Protein AF-A0A822BEA3-F1 (afdb_monomer)

pLDDT: mean 90.69, std 8.13, range [62.12, 98.12]

Foldseek 3Di:
DDWDAPDPPPHTDQKDADQVVLDIDGDLQQQQPCPVPDPVNPVVDPCDLVSQLSSVQLVLLVVVLRVLVNLVDAQDPPDQASSHDDRHPVRSSPGDSHGDPVSVVSSCVPVVDDLLVVLVVQLVVCVVSVVVVSNVVSVVVSCCVVPVPD

Solvent-accessible surface area (backbone atoms only — not comparable to full-atom values): 8755 Å² total; per-residue (Å²): 126,57,82,48,61,82,55,96,82,73,50,63,50,64,56,52,57,43,51,93,77,66,44,68,52,70,42,65,37,80,43,39,87,62,51,88,64,46,76,67,51,57,72,74,50,72,87,45,72,67,55,51,38,52,30,51,52,45,51,52,38,52,53,53,34,40,51,37,26,54,73,70,47,66,73,43,88,88,55,85,18,34,43,40,81,60,95,48,69,71,53,48,66,72,42,51,86,47,68,30,72,68,59,45,50,56,52,35,75,75,68,69,64,63,63,61,64,52,32,53,52,50,21,54,52,22,54,77,57,68,36,57,69,60,18,54,49,28,50,53,53,41,48,48,70,77,46,76,86,118

Nearest PDB structures (foldseek):
  3lmc-assembly1_A  TM=8.855E-01  e=1.860E-04  Methanocorpusculum labreanum Z
  3zvs-assembly3_C  TM=8.629E-01  e=1.045E-04  Archaeoglobus fulgidus
  2x7m-assembly1_A  TM=8.271E-01  e=2.088E-04  Methanopyrus kandleri AV19

Sequence (150 aa):
MADIYVDEVEDWVYGQARIIDGLSVYSFARLDPLYPASPQTLFLSPLTDEHRVIMIRRCVKILLHELGHLFGLKHCIYYICLMNGANNETEMDRQPLYLCPICLRKLYSTFHFNVCDVYEKFANICEKYRLEEEHKWYWKRLDCIQNPNK

Mean predicted aligned error: 4.99 Å

Secondary structure (DSSP, 8-state):
----BSSTT--B-SEEEEGGGTEEEE-SGGGSTTPSPPHHHHHHS---HHHHHHHHHHHHHHHHHHHHHHTTPPPP-SSS-TT---SSHHHHHHS-SS--HHHHHHHHHHH---HHHHHHHHHHHHHHTT-HHHHHHHHHHHHHHH-TT-

Structure (mmCIF, N/CA/C/O backbone):
data_AF-A0A822BEA3-F1
#
_entry.id   AF-A0A822BEA3-F1
#
loop_
_atom_site.group_PDB
_atom_site.id
_atom_site.type_symbol
_atom_site.label_atom_id
_atom_site.label_alt_id
_atom_site.label_comp_id
_atom_site.label_asym_id
_atom_site.label_entity_id
_atom_site.label_seq_id
_atom_site.pdbx_PDB_ins_code
_atom_site.Cartn_x
_atom_site.Cartn_y
_atom_site.Cartn_z
_atom_site.occupancy
_atom_site.B_iso_or_equiv
_atom_site.auth_seq_id
_atom_site.auth_comp_id
_atom_site.auth_asym_id
_atom_site.auth_atom_id
_atom_site.pdbx_PDB_model_num
ATOM 1 N N . MET A 1 1 ? 12.607 -9.505 -15.754 1.00 72.56 1 MET A N 1
ATOM 2 C CA . MET A 1 1 ? 11.224 -9.061 -15.465 1.00 72.56 1 MET A CA 1
ATOM 3 C C . MET A 1 1 ? 10.502 -8.960 -16.800 1.00 72.56 1 MET A C 1
ATOM 5 O O . MET A 1 1 ? 11.167 -8.604 -17.763 1.00 72.56 1 MET A O 1
ATOM 9 N N . ALA A 1 2 ? 9.224 -9.335 -16.882 1.00 83.75 2 ALA A N 1
ATOM 10 C CA . ALA A 1 2 ? 8.454 -9.347 -18.131 1.00 83.75 2 ALA A CA 1
ATOM 11 C C . ALA A 1 2 ? 7.220 -8.453 -17.990 1.00 83.75 2 ALA A C 1
ATOM 13 O O . ALA A 1 2 ? 6.602 -8.453 -16.929 1.00 83.75 2 ALA A O 1
ATOM 14 N N . ASP A 1 3 ? 6.898 -7.685 -19.024 1.00 88.44 3 ASP A N 1
ATOM 15 C CA . ASP A 1 3 ? 5.674 -6.884 -19.073 1.00 88.44 3 ASP A CA 1
ATOM 16 C C . ASP A 1 3 ? 4.446 -7.777 -19.307 1.00 88.44 3 ASP A C 1
ATOM 18 O O . ASP A 1 3 ? 4.593 -8.889 -19.824 1.00 88.44 3 ASP A O 1
ATOM 22 N N . ILE A 1 4 ? 3.259 -7.327 -18.894 1.00 90.81 4 ILE A N 1
ATOM 23 C CA . ILE A 1 4 ? 2.018 -8.104 -19.028 1.00 90.81 4 ILE A CA 1
ATOM 24 C C . ILE A 1 4 ? 0.916 -7.286 -19.703 1.00 90.81 4 ILE A C 1
ATOM 26 O O . ILE A 1 4 ? 0.751 -6.096 -19.444 1.00 90.81 4 ILE A O 1
ATOM 30 N N . TYR A 1 5 ? 0.153 -7.970 -20.552 1.00 89.50 5 TYR A N 1
ATOM 31 C CA . TYR A 1 5 ? -0.898 -7.409 -21.395 1.00 89.50 5 TYR A CA 1
ATOM 32 C C . TYR A 1 5 ? -2.189 -8.202 -21.200 1.00 89.50 5 TYR A C 1
ATOM 34 O O . TYR A 1 5 ? -2.139 -9.408 -20.934 1.00 89.50 5 TYR A O 1
ATOM 42 N N . VAL A 1 6 ? -3.332 -7.524 -21.288 1.00 82.88 6 VAL A N 1
ATOM 43 C CA . VAL A 1 6 ? -4.655 -8.136 -21.064 1.00 82.88 6 VAL A CA 1
ATOM 44 C C . VAL A 1 6 ? -5.271 -8.639 -22.369 1.00 82.88 6 VAL A C 1
ATOM 46 O O . VAL A 1 6 ? -6.039 -9.602 -22.345 1.00 82.88 6 VAL A O 1
ATOM 49 N N . ASP A 1 7 ? -4.898 -8.046 -23.502 1.00 78.44 7 ASP A N 1
ATOM 50 C CA . ASP A 1 7 ? -5.337 -8.453 -24.832 1.00 78.44 7 ASP A CA 1
ATOM 51 C C . ASP A 1 7 ? -4.253 -8.241 -25.908 1.00 78.44 7 ASP A C 1
ATOM 53 O O . ASP A 1 7 ? -3.126 -7.826 -25.631 1.00 78.44 7 ASP A O 1
ATOM 57 N N . GLU A 1 8 ? -4.592 -8.588 -27.152 1.00 71.00 8 GLU A N 1
ATOM 58 C CA . GLU A 1 8 ? -3.724 -8.440 -28.327 1.00 71.00 8 GLU A CA 1
ATOM 59 C C . GLU A 1 8 ? -3.612 -6.982 -28.823 1.00 71.00 8 GLU A C 1
ATOM 61 O O . GLU A 1 8 ? -2.922 -6.727 -29.809 1.00 71.00 8 GLU A O 1
ATOM 66 N N . VAL A 1 9 ? -4.277 -6.021 -28.166 1.00 66.31 9 VAL A N 1
ATOM 67 C CA . VAL A 1 9 ? -4.406 -4.616 -28.601 1.00 66.31 9 VAL A CA 1
ATOM 68 C C . VAL A 1 9 ? -3.437 -3.682 -27.850 1.00 66.31 9 VAL A C 1
ATOM 70 O O . VAL A 1 9 ? -3.594 -2.467 -27.854 1.00 66.31 9 VAL A O 1
ATOM 73 N N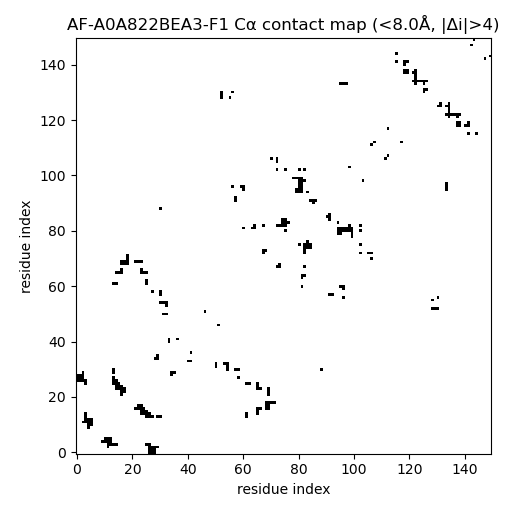 . GLU A 1 10 ? -2.382 -4.247 -27.259 1.00 62.12 10 GLU A N 1
ATOM 74 C CA . GLU A 1 10 ? -1.340 -3.552 -26.481 1.00 62.12 10 GLU A CA 1
ATOM 75 C C . GLU A 1 10 ? -1.814 -2.843 -25.196 1.00 62.12 10 GLU A C 1
ATOM 77 O O . GLU A 1 10 ? -1.073 -2.033 -24.627 1.00 62.12 10 GLU A O 1
ATOM 82 N N . ASP A 1 11 ? -2.981 -3.205 -24.656 1.00 79.31 11 ASP A N 1
ATOM 83 C CA . ASP A 1 11 ? -3.399 -2.748 -23.329 1.00 79.31 11 ASP A CA 1
ATOM 84 C C . ASP A 1 11 ? -2.610 -3.502 -22.241 1.00 79.31 11 ASP A C 1
ATOM 86 O O . ASP A 1 11 ? -2.880 -4.657 -21.882 1.00 79.31 11 ASP A O 1
ATOM 90 N N . TRP A 1 12 ? -1.565 -2.842 -21.738 1.00 87.69 12 TRP A N 1
ATOM 91 C CA . TRP A 1 12 ? -0.713 -3.329 -20.654 1.00 87.69 12 TRP A CA 1
ATOM 92 C C . TRP A 1 12 ? -1.324 -3.038 -19.281 1.00 87.69 12 TRP A C 1
ATOM 94 O O . TRP A 1 12 ? -2.079 -2.082 -19.101 1.00 87.69 12 TRP A O 1
ATOM 104 N N . VAL A 1 13 ? -0.952 -3.836 -18.277 1.00 88.12 13 VAL A N 1
ATOM 105 C CA . VAL A 1 13 ? -1.387 -3.633 -16.885 1.00 88.12 13 VAL A CA 1
ATOM 106 C C . VAL A 1 13 ? -0.254 -3.832 -15.885 1.00 88.12 13 VAL A C 1
ATOM 108 O O . VAL A 1 13 ? 0.678 -4.601 -16.108 1.00 88.12 13 VAL A O 1
ATOM 111 N N . TYR A 1 14 ? -0.344 -3.167 -14.731 1.00 89.31 14 TYR A N 1
ATOM 112 C CA . TYR A 1 14 ? 0.559 -3.441 -13.605 1.00 89.31 14 TYR A CA 1
ATOM 113 C C . TYR A 1 14 ? 0.276 -4.802 -12.964 1.00 89.31 14 TYR A C 1
ATOM 115 O O . TYR A 1 14 ? 1.193 -5.490 -12.514 1.00 89.31 14 TYR A O 1
ATOM 123 N N . GLY A 1 15 ? -0.997 -5.184 -12.929 1.00 90.38 15 GLY A N 1
ATOM 124 C CA . GLY A 1 15 ? -1.497 -6.424 -12.371 1.00 90.38 15 GLY A CA 1
ATOM 125 C C . GLY A 1 15 ? -2.924 -6.682 -12.823 1.00 90.38 15 GLY A C 1
ATOM 126 O O . GLY A 1 15 ? -3.576 -5.814 -13.399 1.00 90.38 15 GLY A O 1
ATOM 127 N N . GLN A 1 16 ? -3.366 -7.915 -12.618 1.00 89.50 16 GLN A N 1
ATOM 128 C CA . GLN A 1 16 ? -4.717 -8.350 -12.917 1.00 89.50 16 GLN A CA 1
ATOM 129 C C . GLN A 1 16 ? -5.146 -9.390 -11.887 1.00 89.50 16 GLN A C 1
ATOM 131 O O . GLN A 1 16 ? -4.415 -10.345 -11.600 1.00 89.50 16 GLN A O 1
ATOM 136 N N . ALA A 1 17 ? -6.378 -9.264 -11.404 1.00 88.88 17 ALA A N 1
ATOM 137 C CA . ALA A 1 17 ? -7.009 -10.243 -10.536 1.00 88.88 17 ALA A CA 1
ATOM 138 C C . ALA A 1 17 ? -8.299 -10.789 -11.152 1.00 88.88 17 ALA A C 1
ATOM 140 O O . ALA A 1 17 ? -9.140 -10.057 -11.679 1.00 88.88 17 ALA A O 1
ATOM 141 N N . ARG A 1 18 ? -8.490 -12.103 -11.024 1.00 88.19 18 ARG A N 1
ATOM 142 C CA . ARG A 1 18 ? -9.759 -12.785 -11.281 1.00 88.19 18 ARG A CA 1
ATOM 143 C C . ARG A 1 18 ? -10.323 -13.276 -9.958 1.00 88.19 18 ARG A C 1
ATOM 145 O O . ARG A 1 18 ? -9.935 -14.320 -9.443 1.00 88.19 18 ARG A O 1
ATOM 152 N N . ILE A 1 19 ? -11.275 -12.509 -9.429 1.00 84.69 19 ILE A N 1
ATOM 153 C CA . ILE A 1 19 ? -11.876 -12.735 -8.105 1.00 84.69 19 ILE A CA 1
ATOM 154 C C . ILE A 1 19 ? -12.530 -14.121 -8.012 1.00 84.69 19 ILE A C 1
ATOM 156 O O . ILE A 1 19 ? -12.368 -14.802 -7.007 1.00 84.69 19 ILE A O 1
ATOM 160 N N . ILE A 1 20 ? -13.233 -14.551 -9.068 1.00 84.56 20 ILE A N 1
ATOM 161 C CA . ILE A 1 20 ? -13.957 -15.836 -9.104 1.00 84.56 20 ILE A CA 1
ATOM 162 C C . ILE A 1 20 ? -13.000 -17.024 -8.938 1.00 84.56 20 ILE A C 1
ATOM 164 O O . ILE A 1 20 ? -13.356 -18.009 -8.300 1.00 84.56 20 ILE A O 1
ATOM 168 N N . ASP A 1 21 ? -11.783 -16.906 -9.468 1.00 86.50 21 ASP A N 1
ATOM 169 C CA . ASP A 1 21 ? -10.780 -17.973 -9.439 1.00 86.50 21 ASP A CA 1
ATOM 170 C C . ASP A 1 21 ? -9.793 -17.823 -8.271 1.00 86.50 21 ASP A C 1
ATOM 172 O O . ASP A 1 21 ? -8.926 -18.673 -8.085 1.00 86.50 21 ASP A O 1
ATOM 176 N N . GLY A 1 22 ? -9.890 -16.737 -7.492 1.00 87.00 22 GLY A N 1
ATOM 177 C CA . GLY A 1 22 ? -8.961 -16.445 -6.399 1.00 87.00 22 GLY A CA 1
ATOM 178 C C . GLY A 1 22 ? -7.512 -16.236 -6.858 1.00 87.00 22 GLY A C 1
ATOM 179 O O . GLY A 1 22 ? -6.591 -16.447 -6.072 1.00 87.00 22 GLY A O 1
ATOM 180 N N . LEU A 1 23 ? -7.302 -15.837 -8.118 1.00 92.88 23 LEU A N 1
ATOM 181 C CA . LEU A 1 23 ? -5.980 -15.711 -8.732 1.00 92.88 23 LEU A CA 1
ATOM 182 C C . LEU A 1 23 ? -5.659 -14.256 -9.067 1.00 92.88 23 LEU A C 1
ATOM 184 O O . LEU A 1 23 ? -6.495 -13.529 -9.605 1.00 92.88 23 LEU A O 1
ATOM 188 N N . SER A 1 24 ? -4.417 -13.858 -8.804 1.00 91.88 24 SER A N 1
ATOM 189 C CA . SER A 1 24 ? -3.861 -12.595 -9.271 1.00 91.88 24 SER A CA 1
ATOM 190 C C . SER A 1 24 ? -2.428 -12.772 -9.767 1.00 91.88 24 SER A C 1
ATOM 192 O O . SER A 1 24 ? -1.684 -13.620 -9.269 1.00 91.88 24 SER A O 1
ATOM 194 N N . VAL A 1 25 ? -2.058 -11.953 -10.748 1.00 91.75 25 VAL A N 1
ATOM 195 C CA . VAL A 1 25 ? -0.692 -11.760 -11.229 1.00 91.75 25 VAL A CA 1
ATOM 196 C C . VAL A 1 25 ? -0.377 -10.267 -11.245 1.00 91.75 25 VAL A C 1
ATOM 198 O O . VAL A 1 25 ? -1.243 -9.452 -11.546 1.00 91.75 25 VAL A O 1
ATOM 201 N N . TYR A 1 26 ? 0.868 -9.901 -10.958 1.00 92.00 26 TYR A N 1
ATOM 202 C CA . TYR A 1 26 ? 1.365 -8.547 -11.180 1.00 92.00 26 TYR A CA 1
ATOM 203 C C . TYR A 1 26 ? 2.806 -8.580 -11.681 1.00 92.00 26 TYR A C 1
ATOM 205 O O . TYR A 1 26 ? 3.536 -9.54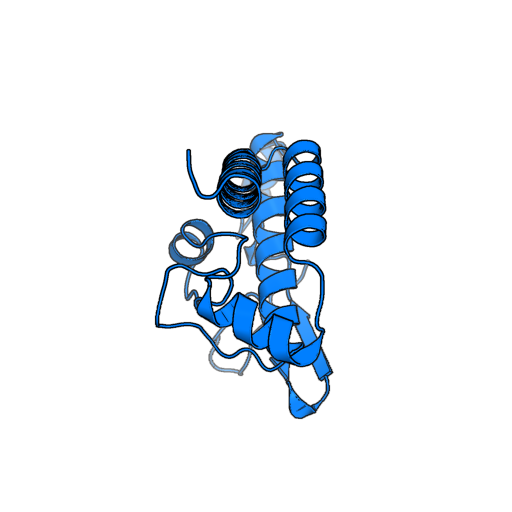8 -11.447 1.00 92.00 26 TYR A O 1
ATOM 213 N N . SER A 1 27 ? 3.206 -7.533 -12.398 1.00 91.19 27 SER A N 1
ATOM 214 C CA . SER A 1 27 ? 4.537 -7.409 -12.977 1.00 91.19 27 SER A CA 1
ATOM 215 C C . SER A 1 27 ? 5.351 -6.319 -12.294 1.00 91.19 27 SER A C 1
ATOM 217 O O . SER A 1 27 ? 4.864 -5.237 -11.984 1.00 91.19 27 SER A O 1
ATOM 219 N N . PHE A 1 28 ? 6.642 -6.594 -12.125 1.00 89.38 28 PHE A N 1
ATOM 220 C CA . PHE A 1 28 ? 7.627 -5.615 -11.678 1.00 89.38 28 PHE A CA 1
ATOM 221 C C . PHE A 1 28 ? 8.143 -4.707 -12.802 1.00 89.38 28 PHE A C 1
ATOM 223 O O . PHE A 1 28 ? 8.777 -3.700 -12.503 1.00 89.38 28 PHE A O 1
ATOM 230 N N . ALA A 1 29 ? 7.914 -5.055 -14.076 1.00 88.50 29 ALA A N 1
ATOM 231 C CA . ALA A 1 29 ? 8.587 -4.427 -15.215 1.00 88.50 29 ALA A CA 1
ATOM 232 C C . ALA A 1 29 ? 8.395 -2.904 -15.244 1.00 88.50 29 ALA A C 1
ATOM 234 O O . ALA A 1 29 ? 9.377 -2.170 -15.211 1.00 88.50 29 ALA A O 1
ATOM 235 N N . ARG A 1 30 ? 7.140 -2.442 -15.211 1.00 88.94 30 ARG A N 1
ATOM 236 C CA . ARG A 1 30 ? 6.775 -1.013 -15.240 1.00 88.94 30 ARG A CA 1
ATOM 237 C C . ARG A 1 30 ? 6.838 -0.324 -13.875 1.00 88.94 30 ARG A C 1
ATOM 239 O O . ARG A 1 30 ? 6.592 0.872 -13.768 1.00 88.94 30 ARG A O 1
ATOM 246 N N . LEU A 1 31 ? 7.149 -1.068 -12.811 1.00 89.69 31 LEU A N 1
ATOM 247 C CA . LEU A 1 31 ? 7.294 -0.498 -11.469 1.00 89.69 31 LEU A CA 1
ATOM 248 C C . LEU A 1 31 ? 8.683 0.106 -11.261 1.00 89.69 31 LEU A C 1
ATOM 250 O O . LEU A 1 31 ? 8.835 0.994 -10.420 1.00 89.69 31 LEU A O 1
ATOM 254 N N . ASP A 1 32 ? 9.671 -0.348 -12.035 1.00 87.94 32 ASP A N 1
ATOM 255 C CA . ASP A 1 32 ? 11.009 0.228 -12.065 1.00 87.94 32 ASP A CA 1
ATOM 256 C C . ASP A 1 32 ? 10.943 1.688 -12.562 1.00 87.94 32 ASP A C 1
ATOM 258 O O . ASP A 1 32 ? 10.461 1.933 -13.669 1.00 87.94 32 ASP A O 1
ATOM 262 N N . PRO A 1 33 ? 11.411 2.677 -11.775 1.00 84.94 33 PRO A N 1
ATOM 263 C CA . PRO A 1 33 ? 11.471 4.077 -12.203 1.00 84.94 33 PRO A CA 1
ATOM 264 C C . PRO A 1 33 ? 12.274 4.313 -13.487 1.00 84.94 33 PRO A C 1
ATOM 266 O O . PRO A 1 33 ? 12.092 5.344 -14.129 1.00 84.94 33 PRO A O 1
ATOM 269 N N . LEU A 1 34 ? 13.160 3.384 -13.852 1.00 84.94 34 LEU A N 1
ATOM 270 C CA . LEU A 1 34 ? 13.968 3.461 -15.063 1.00 84.94 34 LEU A CA 1
ATOM 271 C C . LEU A 1 34 ? 13.289 2.820 -16.282 1.00 84.94 34 LEU A C 1
ATOM 273 O O . LEU A 1 34 ? 13.880 2.835 -17.359 1.00 84.94 34 LEU A O 1
ATOM 277 N N . TYR A 1 35 ? 12.087 2.248 -16.146 1.00 84.00 35 TYR A N 1
ATOM 278 C CA . TYR A 1 35 ? 11.369 1.629 -17.260 1.00 84.00 35 TYR A CA 1
ATOM 279 C C . TYR A 1 35 ? 10.837 2.672 -18.273 1.00 84.00 35 TYR A C 1
ATOM 281 O O . TYR A 1 35 ? 10.255 3.673 -17.855 1.00 84.00 35 TYR A O 1
ATOM 289 N N . PRO A 1 36 ? 10.941 2.426 -19.598 1.00 82.19 36 PRO A N 1
ATOM 290 C CA . PRO A 1 36 ? 11.678 1.335 -20.235 1.00 82.19 36 PRO A CA 1
ATOM 291 C 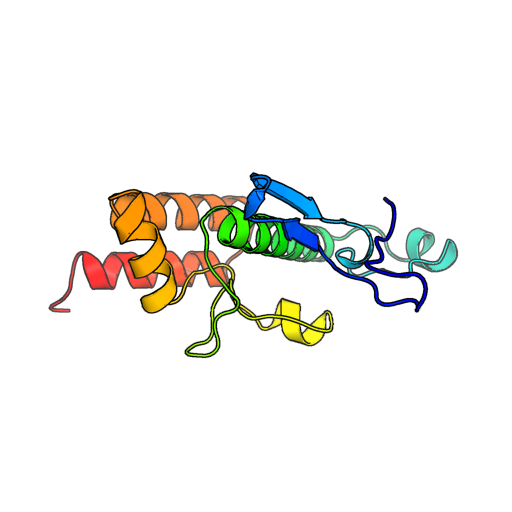C . PRO A 1 36 ? 13.186 1.604 -20.177 1.00 82.19 36 PRO A C 1
ATOM 293 O O . PRO A 1 36 ? 13.694 2.575 -20.740 1.00 82.19 36 PRO A O 1
ATOM 296 N N . ALA A 1 37 ? 13.918 0.720 -19.502 1.00 75.12 37 ALA A N 1
ATOM 297 C CA . ALA A 1 37 ? 15.339 0.926 -19.291 1.00 75.12 37 ALA A CA 1
ATOM 298 C C . ALA A 1 37 ? 16.111 0.512 -20.547 1.00 75.12 37 ALA A C 1
ATOM 300 O O . ALA A 1 37 ? 16.025 -0.635 -20.989 1.00 75.12 37 ALA A O 1
ATOM 301 N N . SER A 1 38 ? 16.893 1.430 -21.117 1.00 75.31 38 SER A N 1
ATOM 302 C CA . SER A 1 38 ? 17.873 1.072 -22.146 1.00 75.31 38 SER A CA 1
ATOM 303 C C . SER A 1 38 ? 19.153 0.529 -21.492 1.00 75.31 38 SER A C 1
ATOM 305 O O . SER A 1 38 ? 19.454 0.891 -20.347 1.00 75.31 38 SER A O 1
ATOM 307 N N . PRO A 1 39 ? 19.961 -0.288 -22.196 1.00 73.25 39 PRO A N 1
ATOM 308 C CA . PRO A 1 39 ? 21.280 -0.695 -21.707 1.00 73.25 39 PRO A CA 1
ATOM 309 C C . PRO A 1 39 ? 22.152 0.498 -21.281 1.00 73.25 39 PRO A C 1
ATOM 311 O O . PRO A 1 39 ? 22.883 0.415 -20.297 1.00 73.25 39 PRO A O 1
ATOM 314 N N . GLN A 1 40 ? 22.032 1.631 -21.979 1.00 72.81 40 GLN A N 1
ATOM 315 C CA . GLN A 1 40 ? 22.719 2.877 -21.649 1.00 72.81 40 GLN A CA 1
ATOM 316 C C . GLN A 1 40 ? 22.187 3.495 -20.346 1.00 72.81 40 GLN A C 1
ATOM 318 O O . GLN A 1 40 ? 22.978 3.934 -19.515 1.00 72.81 40 GLN A O 1
ATOM 323 N N . THR A 1 41 ? 20.868 3.484 -20.129 1.00 72.69 41 THR A N 1
ATOM 324 C CA . THR A 1 41 ? 20.235 4.002 -18.903 1.00 72.69 41 THR A CA 1
ATOM 325 C C . THR A 1 41 ? 20.687 3.214 -17.672 1.00 72.69 41 THR A C 1
ATOM 327 O O . THR A 1 41 ? 21.073 3.810 -16.670 1.00 72.69 41 THR A O 1
ATOM 330 N N . LEU A 1 42 ? 20.709 1.880 -17.767 1.00 71.44 42 LEU A N 1
ATOM 331 C CA . LEU A 1 42 ? 21.134 0.997 -16.673 1.00 71.44 42 LEU A CA 1
ATOM 332 C C . LEU A 1 42 ? 22.623 1.142 -16.337 1.00 71.44 42 LEU A C 1
ATOM 334 O O . LEU A 1 42 ? 23.003 1.030 -15.175 1.00 71.44 42 LEU A O 1
ATOM 338 N N . PHE A 1 43 ? 23.467 1.398 -17.341 1.00 69.44 43 PHE A N 1
ATOM 339 C CA . PHE A 1 43 ? 24.899 1.619 -17.135 1.00 69.44 43 PHE A CA 1
ATOM 340 C C . PHE A 1 43 ? 25.195 2.970 -16.464 1.00 69.44 43 PHE A C 1
ATOM 342 O O . PHE A 1 43 ? 26.100 3.068 -15.640 1.00 69.44 43 PHE A O 1
ATOM 349 N N . LEU A 1 44 ? 24.432 4.012 -16.810 1.00 68.56 44 LEU A N 1
ATOM 350 C CA . LEU A 1 44 ? 24.665 5.382 -16.341 1.00 68.56 44 LEU A CA 1
ATOM 351 C C . LEU A 1 44 ? 23.983 5.708 -15.005 1.00 68.56 44 LEU A C 1
ATOM 353 O O . LEU A 1 44 ? 24.366 6.676 -14.354 1.00 68.56 44 LEU A O 1
ATOM 357 N N . SER A 1 45 ? 22.973 4.936 -14.600 1.00 69.31 45 SER A N 1
ATOM 358 C CA . SER A 1 45 ? 22.178 5.188 -13.391 1.00 69.31 45 SER A CA 1
ATOM 359 C C . SER A 1 45 ? 22.259 4.002 -12.426 1.00 69.31 45 SER A C 1
ATOM 361 O O . SER A 1 45 ? 21.393 3.125 -12.465 1.00 69.31 45 SER A O 1
ATOM 363 N N . PRO A 1 46 ? 23.281 3.939 -11.546 1.00 70.19 46 PRO A N 1
ATOM 364 C CA . PRO A 1 46 ? 23.313 2.928 -10.496 1.00 70.19 46 PRO A CA 1
ATOM 365 C C . PRO A 1 46 ? 22.064 3.044 -9.613 1.00 70.19 46 PRO A C 1
ATOM 367 O O . PRO A 1 46 ? 21.549 4.137 -9.369 1.00 70.19 46 PRO A O 1
ATOM 370 N N . LEU A 1 47 ? 21.562 1.905 -9.133 1.00 75.88 47 LEU A N 1
ATOM 371 C CA . LEU A 1 47 ? 20.344 1.856 -8.328 1.00 75.88 47 LEU A CA 1
ATOM 372 C C . LEU A 1 47 ? 20.572 2.570 -6.982 1.00 75.88 47 LEU A C 1
ATOM 374 O O . LEU A 1 47 ? 21.212 2.010 -6.087 1.00 75.88 47 LEU A O 1
ATOM 378 N N . THR A 1 48 ? 20.064 3.797 -6.853 1.00 88.44 48 THR A N 1
ATOM 379 C CA . THR A 1 48 ? 20.151 4.585 -5.619 1.00 88.44 48 THR A CA 1
ATOM 380 C C . THR A 1 48 ? 19.209 4.036 -4.547 1.00 88.44 48 THR A C 1
ATOM 382 O O . THR A 1 48 ? 18.301 3.245 -4.832 1.00 88.44 48 THR A O 1
ATOM 385 N N . ASP A 1 49 ? 19.411 4.455 -3.300 1.00 89.38 49 ASP A N 1
ATOM 386 C CA . ASP A 1 49 ? 18.510 4.103 -2.202 1.00 89.38 49 ASP A CA 1
ATOM 387 C C . ASP A 1 49 ? 17.090 4.635 -2.456 1.00 89.38 49 ASP A C 1
ATOM 389 O O . ASP A 1 49 ? 16.114 3.929 -2.203 1.00 89.38 49 ASP A O 1
ATOM 393 N N . GLU A 1 50 ? 16.953 5.827 -3.037 1.00 89.69 50 GLU A N 1
ATOM 394 C CA . GLU A 1 50 ? 15.663 6.419 -3.405 1.00 89.69 50 GLU A CA 1
ATOM 395 C C . GLU A 1 50 ? 14.948 5.579 -4.469 1.00 89.69 50 GLU A C 1
ATOM 397 O O . GLU A 1 50 ? 13.758 5.290 -4.327 1.00 89.69 50 GLU A O 1
ATOM 402 N N . HIS A 1 51 ? 15.671 5.110 -5.495 1.00 89.56 51 HIS A N 1
ATOM 403 C CA . HIS A 1 51 ? 15.109 4.199 -6.497 1.00 89.56 51 HIS A CA 1
ATOM 404 C C . HIS A 1 51 ? 14.597 2.904 -5.859 1.00 89.56 51 HIS A C 1
ATOM 406 O O . HIS A 1 51 ? 13.503 2.445 -6.196 1.00 89.56 51 HIS A O 1
ATOM 412 N N . ARG A 1 52 ? 15.336 2.336 -4.893 1.00 89.69 52 ARG A N 1
ATOM 413 C CA . ARG A 1 52 ? 14.892 1.143 -4.152 1.00 89.69 52 ARG A CA 1
ATOM 414 C C . ARG A 1 52 ? 13.613 1.409 -3.367 1.00 89.69 52 ARG A C 1
ATOM 416 O O . ARG A 1 52 ? 12.708 0.580 -3.406 1.00 89.69 52 ARG A O 1
ATOM 423 N N . VAL A 1 53 ? 13.520 2.547 -2.679 1.00 93.56 53 VAL A N 1
ATOM 424 C CA . VAL A 1 53 ? 12.332 2.911 -1.890 1.00 93.56 53 VAL A CA 1
ATOM 425 C C . VAL A 1 53 ? 11.109 3.094 -2.792 1.00 93.56 53 VAL A C 1
ATOM 427 O O . VAL A 1 53 ? 10.055 2.527 -2.499 1.00 93.56 53 VAL A O 1
ATOM 430 N N . ILE A 1 54 ? 11.241 3.801 -3.921 1.00 92.62 54 ILE A N 1
ATOM 431 C CA . ILE A 1 54 ? 10.146 3.971 -4.894 1.00 92.62 54 ILE A CA 1
ATOM 432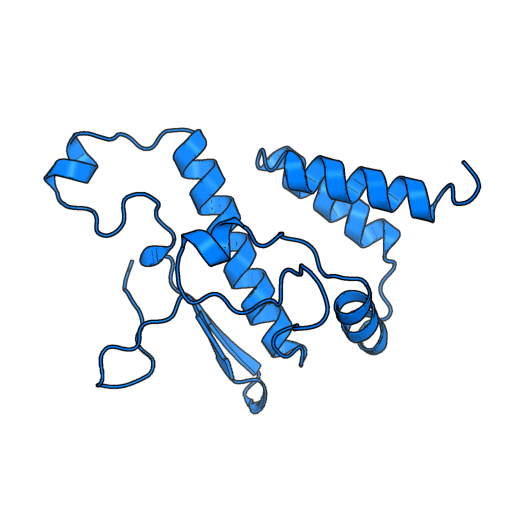 C C . ILE A 1 54 ? 9.703 2.614 -5.444 1.00 92.62 54 ILE A C 1
ATOM 434 O O . ILE A 1 54 ? 8.506 2.318 -5.468 1.00 92.62 54 ILE A O 1
ATOM 438 N N . MET A 1 55 ? 10.658 1.768 -5.839 1.00 92.00 55 MET A N 1
ATOM 439 C CA . MET A 1 55 ? 10.362 0.439 -6.364 1.00 92.00 55 MET A CA 1
ATOM 440 C C . MET A 1 55 ? 9.618 -0.404 -5.323 1.00 92.00 55 MET A C 1
ATOM 442 O O . MET A 1 55 ? 8.550 -0.929 -5.629 1.00 92.00 55 MET A O 1
ATOM 446 N N . ILE A 1 56 ? 10.106 -0.475 -4.078 1.00 93.50 56 ILE A N 1
ATOM 447 C CA . ILE A 1 56 ? 9.433 -1.195 -2.984 1.00 93.50 56 ILE A CA 1
ATOM 448 C C . ILE A 1 56 ? 8.013 -0.663 -2.783 1.00 93.50 56 ILE A C 1
ATOM 450 O O . ILE A 1 56 ? 7.068 -1.451 -2.717 1.00 93.50 56 ILE A O 1
ATOM 454 N N . ARG A 1 57 ? 7.843 0.662 -2.738 1.00 95.44 57 ARG A N 1
ATOM 455 C CA . ARG A 1 57 ? 6.535 1.297 -2.560 1.00 95.44 57 ARG A CA 1
ATOM 456 C C . ARG A 1 57 ? 5.551 0.885 -3.654 1.00 95.44 57 ARG A C 1
ATOM 458 O O . ARG A 1 57 ? 4.427 0.499 -3.341 1.00 95.44 57 ARG A O 1
ATOM 465 N N . ARG A 1 58 ? 5.966 0.938 -4.922 1.00 94.88 58 ARG A N 1
ATOM 466 C CA . ARG A 1 58 ? 5.142 0.539 -6.075 1.00 94.88 58 ARG A CA 1
ATOM 467 C C . ARG A 1 58 ? 4.812 -0.954 -6.053 1.00 94.88 58 ARG A C 1
ATOM 469 O O . ARG A 1 58 ? 3.657 -1.323 -6.236 1.00 94.88 58 ARG A O 1
ATOM 476 N N . CYS A 1 59 ? 5.790 -1.804 -5.740 1.00 93.62 59 CYS A N 1
ATOM 477 C CA . CYS A 1 59 ? 5.598 -3.253 -5.632 1.00 93.62 59 CYS A CA 1
ATOM 478 C C . CYS A 1 59 ? 4.562 -3.614 -4.570 1.00 93.62 59 CYS A C 1
ATOM 480 O O . CYS A 1 59 ? 3.627 -4.362 -4.838 1.00 93.62 59 CYS A O 1
ATOM 482 N N . VAL A 1 60 ? 4.720 -3.059 -3.366 1.00 94.69 60 VAL A N 1
ATOM 483 C CA . VAL A 1 60 ? 3.791 -3.291 -2.258 1.00 94.69 60 VAL A CA 1
ATOM 484 C C . VAL A 1 60 ? 2.408 -2.744 -2.600 1.00 94.69 60 VAL A C 1
ATOM 486 O O . VAL A 1 60 ? 1.416 -3.407 -2.317 1.00 94.69 60 VAL A O 1
ATOM 489 N N . LYS A 1 61 ? 2.325 -1.577 -3.250 1.00 95.81 61 LYS A N 1
ATOM 490 C CA . LYS A 1 61 ? 1.048 -0.989 -3.671 1.00 95.81 61 LYS A CA 1
ATOM 491 C C . LYS A 1 61 ? 0.253 -1.931 -4.558 1.00 95.81 61 LYS A C 1
ATOM 493 O O . LYS A 1 61 ? -0.881 -2.249 -4.223 1.00 95.81 61 LYS A O 1
ATOM 498 N N . ILE A 1 62 ? 0.851 -2.372 -5.661 1.00 95.19 62 ILE A N 1
ATOM 499 C CA . ILE A 1 62 ? 0.152 -3.199 -6.643 1.00 95.19 62 ILE A CA 1
ATOM 500 C C . ILE A 1 62 ? -0.167 -4.565 -6.042 1.00 95.19 62 ILE A C 1
ATOM 502 O O . ILE A 1 62 ? -1.306 -5.006 -6.130 1.00 95.19 62 ILE A O 1
ATOM 506 N N . LEU A 1 63 ? 0.765 -5.175 -5.302 1.00 94.25 63 LEU A N 1
ATOM 507 C CA . LEU A 1 63 ? 0.496 -6.422 -4.584 1.00 94.25 63 LEU A CA 1
ATOM 508 C C . LEU A 1 63 ? -0.733 -6.310 -3.667 1.00 94.25 63 LEU A C 1
ATOM 510 O O . LEU A 1 63 ? -1.607 -7.173 -3.690 1.00 94.25 63 LEU A O 1
ATOM 514 N N . LEU A 1 64 ? -0.806 -5.257 -2.847 1.00 95.50 64 LEU A N 1
ATOM 515 C CA . LEU A 1 64 ? -1.922 -5.070 -1.920 1.00 95.50 64 LEU A CA 1
ATOM 516 C C . LEU A 1 64 ? -3.223 -4.688 -2.639 1.00 95.50 64 LEU A C 1
ATOM 518 O O . LEU A 1 64 ? -4.294 -5.089 -2.186 1.00 95.50 64 LEU A O 1
ATOM 522 N N . HIS A 1 65 ? -3.141 -3.938 -3.739 1.00 96.31 65 HIS A N 1
ATOM 523 C CA . HIS A 1 65 ? -4.285 -3.601 -4.586 1.00 96.31 65 HIS A CA 1
ATOM 524 C C . HIS A 1 65 ? -4.923 -4.868 -5.160 1.00 96.31 65 HIS A C 1
ATOM 526 O O . HIS A 1 65 ? -6.109 -5.130 -4.953 1.00 96.31 65 HIS A O 1
ATOM 532 N N . GLU A 1 66 ? -4.110 -5.711 -5.791 1.00 95.31 66 GLU A N 1
ATOM 533 C CA . GLU A 1 66 ? -4.573 -6.962 -6.369 1.00 95.31 66 GLU A CA 1
ATOM 534 C C . GLU A 1 66 ? -5.073 -7.951 -5.308 1.00 95.31 66 GLU A C 1
ATOM 536 O O . GLU A 1 66 ? -6.101 -8.606 -5.483 1.00 95.31 66 GLU A O 1
ATOM 541 N N . LEU A 1 67 ? -4.404 -8.021 -4.154 1.00 94.25 67 LEU A N 1
ATOM 542 C CA . LEU A 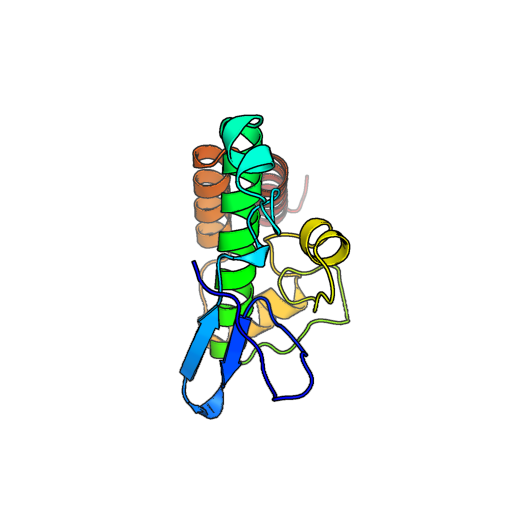1 67 ? -4.889 -8.802 -3.018 1.00 94.25 67 LEU A CA 1
ATOM 543 C C . LEU A 1 67 ? -6.251 -8.286 -2.521 1.00 94.25 67 LEU A C 1
ATOM 545 O O . LEU A 1 67 ? -7.123 -9.071 -2.150 1.00 94.25 67 LEU A O 1
ATOM 549 N N . GLY A 1 68 ? -6.471 -6.970 -2.557 1.00 95.25 68 GLY A N 1
ATOM 550 C CA . GLY A 1 68 ? -7.771 -6.364 -2.291 1.00 95.25 68 GLY A CA 1
ATOM 551 C C . GLY A 1 68 ? -8.855 -6.881 -3.238 1.00 95.25 68 GLY A C 1
ATOM 552 O O . GLY A 1 68 ? -9.956 -7.205 -2.781 1.00 95.25 68 GLY A O 1
ATOM 553 N N . HIS A 1 69 ? -8.543 -7.030 -4.528 1.00 95.25 69 HIS A N 1
ATOM 554 C CA . HIS A 1 69 ? -9.450 -7.664 -5.486 1.00 95.25 69 HIS A CA 1
ATOM 555 C C . HIS A 1 69 ? -9.768 -9.112 -5.111 1.00 95.25 69 HIS A C 1
ATOM 557 O O . HIS A 1 69 ? -10.940 -9.487 -5.137 1.00 95.25 69 HIS A O 1
ATOM 563 N N . LEU A 1 70 ? -8.783 -9.903 -4.675 1.00 93.94 70 LEU A N 1
ATOM 564 C CA . LEU A 1 70 ? -9.021 -11.280 -4.211 1.00 93.94 70 LEU A CA 1
ATOM 565 C C . LEU A 1 70 ? -9.988 -11.355 -3.020 1.00 93.94 70 LEU A C 1
ATOM 567 O O . LEU A 1 70 ? -10.721 -12.330 -2.879 1.00 93.94 70 LEU A O 1
ATOM 571 N N . PHE A 1 71 ? -10.056 -10.302 -2.205 1.00 92.69 71 PHE A N 1
ATOM 572 C CA . PHE A 1 71 ? -11.023 -10.173 -1.111 1.00 92.69 71 PHE A CA 1
ATOM 573 C C . PHE A 1 71 ? -12.331 -9.468 -1.507 1.00 92.69 71 PHE A C 1
ATOM 575 O O . PHE A 1 71 ? -13.096 -9.032 -0.647 1.00 92.69 71 PHE A O 1
ATOM 582 N N . GLY A 1 72 ? -12.614 -9.348 -2.806 1.00 92.69 72 GLY A N 1
ATOM 583 C CA . GLY A 1 72 ? -13.874 -8.815 -3.325 1.00 92.69 72 GLY A CA 1
ATOM 584 C C . GLY A 1 72 ? -13.957 -7.287 -3.366 1.00 92.69 72 GLY A C 1
ATOM 585 O O . GLY A 1 72 ? -15.029 -6.737 -3.644 1.00 92.69 72 GLY A O 1
ATOM 586 N N . LEU A 1 73 ? -12.860 -6.566 -3.108 1.00 95.75 73 LEU A N 1
ATOM 587 C CA . LEU A 1 73 ? -12.844 -5.113 -3.259 1.00 95.75 73 LEU A CA 1
ATOM 588 C C . LEU A 1 73 ? -12.781 -4.753 -4.744 1.00 95.75 73 LEU A C 1
ATOM 590 O O . LEU A 1 73 ? -11.882 -5.172 -5.458 1.00 95.75 73 LEU A O 1
ATOM 594 N N . LYS A 1 74 ? -13.721 -3.935 -5.217 1.00 95.12 74 LYS A N 1
ATOM 595 C CA . LYS A 1 74 ? -13.625 -3.274 -6.528 1.00 95.12 74 LYS A CA 1
ATOM 596 C C . LYS A 1 74 ? -12.842 -1.968 -6.406 1.00 95.12 74 LYS A C 1
ATOM 598 O O . LYS A 1 74 ? -12.654 -1.473 -5.289 1.00 95.12 74 LYS A O 1
ATOM 603 N N . HIS A 1 75 ? -12.481 -1.379 -7.548 1.00 96.19 75 HIS A N 1
ATOM 604 C CA . HIS A 1 75 ? -11.925 -0.031 -7.574 1.00 96.19 75 HIS A CA 1
ATOM 605 C C . HIS A 1 75 ? -12.777 0.943 -6.746 1.00 96.19 75 HIS A C 1
ATOM 607 O O . HIS A 1 75 ? -14.008 0.977 -6.836 1.00 96.19 75 HIS A O 1
ATOM 613 N N . CYS A 1 76 ? -12.111 1.722 -5.900 1.00 97.81 76 CYS A N 1
ATOM 614 C CA . CYS A 1 76 ? -12.736 2.722 -5.054 1.00 97.81 76 CYS A CA 1
ATOM 615 C C . CYS A 1 76 ? -12.840 4.044 -5.815 1.00 97.81 76 CYS A C 1
ATOM 617 O O . CYS A 1 76 ? -11.836 4.546 -6.312 1.00 97.81 76 CYS A O 1
ATOM 619 N N . ILE A 1 77 ? -14.035 4.631 -5.838 1.00 96.50 77 ILE A N 1
ATOM 620 C CA . ILE A 1 77 ? -14.304 5.944 -6.452 1.00 96.50 77 ILE A CA 1
ATOM 621 C C . ILE A 1 77 ? -14.717 7.009 -5.426 1.00 96.50 77 ILE A C 1
ATOM 623 O O . ILE A 1 77 ? -15.010 8.142 -5.784 1.00 96.50 77 ILE A O 1
ATOM 627 N N . TYR A 1 78 ? -14.781 6.642 -4.144 1.00 96.06 78 TYR A N 1
ATOM 628 C CA . TYR A 1 78 ? -15.345 7.494 -3.092 1.00 96.06 78 TYR A CA 1
ATOM 629 C C . TYR A 1 78 ? -14.304 8.380 -2.402 1.00 96.06 78 TYR A C 1
ATOM 631 O O . TYR A 1 78 ? -14.634 9.452 -1.909 1.00 96.06 78 TYR A O 1
ATOM 639 N N . TYR A 1 79 ? -13.059 7.908 -2.321 1.00 96.56 79 TYR A N 1
ATOM 640 C CA . TYR A 1 79 ? -11.966 8.556 -1.599 1.00 96.56 79 TYR A CA 1
ATOM 641 C C . TYR A 1 79 ? -10.631 8.225 -2.254 1.00 96.56 79 TYR A C 1
ATOM 643 O O . TYR A 1 79 ? -10.515 7.213 -2.949 1.00 96.56 79 TYR A O 1
ATOM 651 N N . ILE A 1 80 ? -9.610 9.010 -1.910 1.00 95.62 80 ILE A N 1
ATOM 652 C CA . ILE A 1 80 ? -8.207 8.632 -2.087 1.00 95.62 80 ILE A CA 1
ATOM 653 C C . ILE A 1 80 ? -7.952 7.346 -1.280 1.00 95.62 80 ILE A C 1
ATOM 655 O O . ILE A 1 80 ? -8.210 7.291 -0.074 1.00 95.62 80 ILE A O 1
ATOM 659 N N . CYS A 1 81 ? -7.536 6.284 -1.964 1.00 97.75 81 CYS A N 1
ATOM 660 C CA . CYS A 1 81 ? -7.518 4.918 -1.454 1.00 97.75 81 CYS A CA 1
ATOM 661 C C . CYS A 1 81 ? -6.494 4.071 -2.216 1.00 97.75 81 CYS A C 1
ATOM 663 O O . CYS A 1 81 ? -6.341 4.225 -3.422 1.00 97.75 81 CYS A O 1
ATOM 665 N N . LEU A 1 82 ? -5.892 3.094 -1.536 1.00 97.69 82 LEU A N 1
ATOM 666 C CA . LEU A 1 82 ? -5.099 2.031 -2.162 1.00 97.69 82 LEU A CA 1
ATOM 667 C C . LEU A 1 82 ? -5.845 1.327 -3.315 1.00 97.69 82 LEU A C 1
ATOM 669 O O . LEU A 1 82 ? -5.227 0.921 -4.289 1.00 97.69 82 LEU A O 1
ATOM 673 N N . MET A 1 83 ? -7.175 1.214 -3.226 1.00 97.81 83 MET A N 1
ATOM 674 C CA . MET A 1 83 ? -8.012 0.580 -4.253 1.00 97.81 83 MET A CA 1
ATOM 675 C C . MET A 1 83 ? -8.428 1.530 -5.391 1.00 97.81 83 MET A C 1
ATOM 677 O O . MET A 1 83 ? -9.374 1.219 -6.107 1.00 97.81 83 MET A O 1
ATOM 681 N N . ASN A 1 84 ? -7.846 2.721 -5.548 1.00 96.88 84 ASN A N 1
ATOM 682 C CA . ASN A 1 84 ? -8.131 3.540 -6.733 1.00 96.88 84 ASN A CA 1
ATOM 683 C C . ASN A 1 84 ? -7.476 2.904 -7.974 1.00 96.88 84 ASN A C 1
ATOM 685 O O . ASN A 1 84 ? -6.346 2.443 -7.886 1.00 96.88 84 ASN A O 1
ATOM 689 N N . GLY A 1 85 ? -8.167 2.882 -9.117 1.00 92.75 85 GLY A N 1
ATOM 690 C CA . GLY A 1 85 ? -7.550 2.457 -10.382 1.00 92.75 85 GLY A CA 1
ATOM 691 C C . GLY A 1 85 ? -6.526 3.489 -10.867 1.00 92.75 85 GLY A C 1
ATOM 692 O O . GLY A 1 85 ? -6.697 4.680 -10.603 1.00 92.75 85 GLY A O 1
ATOM 693 N N . ALA A 1 86 ? -5.467 3.044 -11.544 1.00 90.25 86 ALA A N 1
ATOM 694 C CA . ALA A 1 86 ? -4.429 3.902 -12.120 1.00 90.25 86 ALA A CA 1
ATOM 695 C C . ALA A 1 86 ? -4.143 3.488 -13.566 1.00 90.25 86 ALA A C 1
ATOM 697 O O . ALA A 1 86 ? -3.932 2.307 -13.825 1.00 90.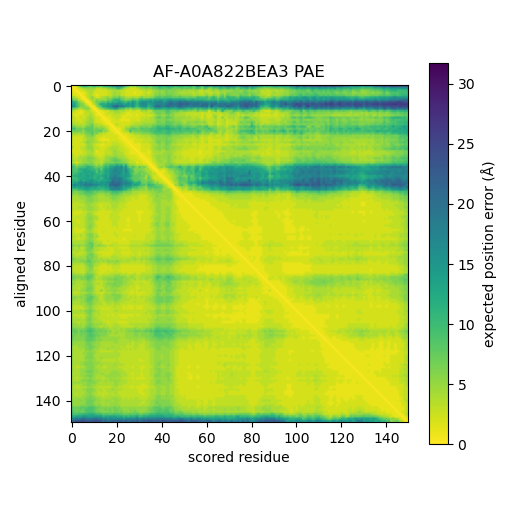25 86 ALA A O 1
ATOM 698 N N . ASN A 1 87 ? -4.088 4.460 -14.478 1.00 86.75 87 ASN A N 1
ATOM 699 C CA . ASN A 1 87 ? -3.780 4.217 -15.893 1.00 86.75 87 ASN A CA 1
ATOM 700 C C . ASN A 1 87 ? -2.319 4.528 -16.258 1.00 86.75 87 ASN A C 1
ATOM 702 O O . ASN A 1 87 ? -1.896 4.292 -17.384 1.00 86.75 87 ASN A O 1
ATOM 706 N N . ASN A 1 88 ? -1.558 5.132 -15.342 1.00 87.38 88 ASN A N 1
ATOM 707 C CA . ASN A 1 88 ? -0.157 5.501 -15.543 1.00 87.38 88 ASN A CA 1
ATOM 708 C C . ASN A 1 88 ? 0.583 5.629 -14.202 1.00 87.38 88 ASN A C 1
ATOM 710 O O . ASN A 1 88 ? -0.029 5.665 -13.128 1.00 87.38 88 ASN A O 1
ATOM 714 N N . GLU A 1 89 ? 1.909 5.762 -14.268 1.00 87.88 89 GLU A N 1
ATOM 715 C CA . GLU A 1 89 ? 2.789 5.780 -13.096 1.00 87.88 89 GLU A CA 1
ATOM 716 C C . GLU A 1 89 ? 2.520 6.996 -12.212 1.00 87.88 89 GLU A C 1
ATOM 718 O O . GLU A 1 89 ? 2.591 6.910 -10.989 1.00 87.88 89 GLU A O 1
ATOM 723 N N . THR A 1 90 ? 2.173 8.128 -12.829 1.00 89.25 90 THR A N 1
ATOM 724 C CA . THR A 1 90 ? 1.903 9.377 -12.109 1.00 89.25 90 THR A CA 1
ATOM 725 C C . THR A 1 90 ? 0.646 9.249 -11.252 1.00 89.25 90 THR A C 1
ATOM 727 O O . THR A 1 90 ? 0.631 9.682 -10.098 1.00 89.25 90 THR A O 1
ATOM 730 N N . GLU A 1 91 ? -0.413 8.645 -11.790 1.00 90.94 91 GLU A N 1
ATOM 731 C CA . GLU A 1 91 ? -1.626 8.328 -11.036 1.00 90.94 91 GLU A CA 1
ATOM 732 C C . GLU A 1 91 ? -1.343 7.317 -9.928 1.00 90.94 91 GLU A C 1
ATOM 734 O O . GLU A 1 91 ? -1.700 7.570 -8.774 1.00 90.94 91 GLU A O 1
ATOM 739 N N . MET A 1 92 ? -0.650 6.219 -10.251 1.00 91.12 92 MET A N 1
ATOM 740 C CA . MET A 1 92 ? -0.266 5.199 -9.276 1.00 91.12 92 MET A CA 1
ATOM 741 C C . MET A 1 92 ? 0.522 5.822 -8.120 1.00 91.12 92 MET A C 1
ATOM 743 O O . MET A 1 92 ? 0.214 5.566 -6.957 1.00 91.12 92 MET A O 1
ATOM 747 N N . ASP A 1 93 ? 1.521 6.660 -8.394 1.00 92.12 93 ASP A N 1
ATOM 748 C CA . ASP A 1 93 ? 2.396 7.221 -7.364 1.00 92.12 93 ASP A CA 1
ATOM 749 C C . ASP A 1 93 ? 1.662 8.172 -6.416 1.00 92.12 93 ASP A C 1
ATOM 751 O O . ASP A 1 93 ? 1.945 8.152 -5.211 1.00 92.12 93 ASP A O 1
ATOM 755 N N . ARG A 1 94 ? 0.675 8.922 -6.925 1.00 91.62 94 ARG A N 1
ATOM 756 C CA . ARG A 1 94 ? -0.189 9.820 -6.136 1.00 91.62 94 ARG A CA 1
ATOM 757 C C . ARG A 1 94 ? -1.124 9.078 -5.184 1.00 91.62 94 ARG A C 1
ATOM 759 O O . ARG A 1 94 ? -1.536 9.645 -4.173 1.00 91.62 94 ARG A O 1
ATOM 766 N N . GLN A 1 95 ? -1.475 7.833 -5.487 1.00 93.88 95 GLN A N 1
ATOM 767 C CA . GLN A 1 95 ? -2.335 7.032 -4.619 1.00 93.88 95 GLN A CA 1
ATOM 768 C C . GLN A 1 95 ? -1.600 6.617 -3.331 1.00 93.88 95 GLN A C 1
ATOM 770 O O . GLN A 1 95 ? -0.369 6.493 -3.318 1.00 93.88 95 GLN A O 1
ATOM 775 N N . PRO A 1 96 ? -2.317 6.385 -2.224 1.00 95.56 96 PRO A N 1
ATOM 776 C CA . PRO A 1 96 ? -1.709 5.969 -0.966 1.00 95.56 96 PRO A CA 1
ATOM 777 C C . PRO A 1 96 ? -1.485 4.450 -0.902 1.00 95.56 96 PRO A C 1
ATOM 779 O O . PRO A 1 96 ? -2.013 3.701 -1.720 1.00 95.56 96 PRO A O 1
ATOM 782 N N . LEU A 1 97 ? -0.759 3.981 0.120 1.00 96.25 97 LEU A N 1
ATOM 783 C CA . LEU A 1 97 ? -0.682 2.553 0.487 1.00 96.25 97 LEU A CA 1
ATOM 784 C C . LEU A 1 97 ? -1.728 2.116 1.528 1.00 96.25 97 LEU A C 1
ATOM 786 O O . LEU A 1 97 ? -1.678 0.993 2.023 1.00 96.25 97 LEU A O 1
ATOM 790 N N . TYR A 1 98 ? -2.662 2.992 1.893 1.00 96.94 98 TYR A N 1
ATOM 791 C CA . TYR A 1 98 ? -3.679 2.717 2.905 1.00 96.94 98 TYR A CA 1
ATOM 792 C C . TYR A 1 98 ? -5.085 2.645 2.306 1.00 96.94 98 TYR A C 1
ATOM 794 O O . TYR A 1 98 ? -5.424 3.327 1.333 1.00 96.94 98 TYR A O 1
ATOM 802 N N . LEU A 1 99 ? -5.939 1.829 2.921 1.00 97.75 99 LEU A N 1
ATOM 803 C CA . LEU A 1 99 ? -7.359 1.766 2.586 1.00 97.75 99 LEU A CA 1
ATOM 804 C C . LEU A 1 99 ? -8.097 2.978 3.165 1.00 97.75 99 LEU A C 1
ATOM 806 O O . LEU A 1 99 ? -7.861 3.393 4.299 1.00 97.75 99 LEU A O 1
ATOM 810 N N . CYS A 1 100 ? -9.048 3.519 2.405 1.00 97.44 100 CYS A N 1
ATOM 811 C CA . CYS A 1 100 ? -9.990 4.499 2.938 1.00 97.44 100 CYS A CA 1
ATOM 812 C C . CYS A 1 100 ? -10.969 3.837 3.934 1.00 97.44 100 CYS A C 1
ATOM 814 O O . CYS A 1 100 ? -11.129 2.610 3.909 1.00 97.44 100 CYS A O 1
ATOM 816 N N . PRO A 1 101 ? -11.703 4.614 4.756 1.00 96.12 101 PRO A N 1
ATOM 817 C CA . PRO A 1 101 ? -12.628 4.061 5.750 1.00 96.12 101 PRO A CA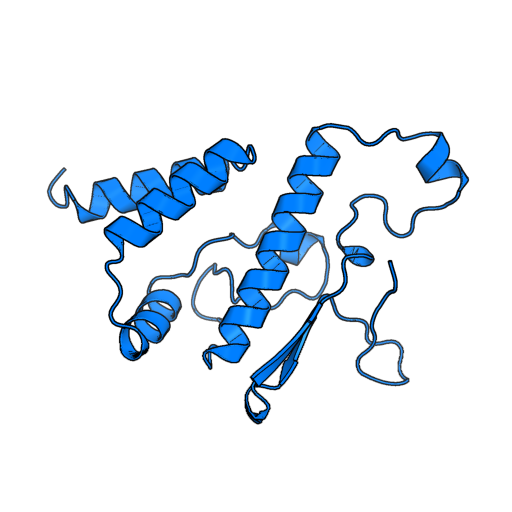 1
ATOM 818 C C . PRO A 1 101 ? -13.678 3.105 5.166 1.00 96.12 101 PRO A C 1
ATOM 820 O O . PRO A 1 101 ? -14.009 2.099 5.789 1.00 96.12 101 PRO A O 1
ATOM 823 N N . ILE A 1 102 ? -14.158 3.367 3.943 1.00 97.62 102 ILE A N 1
ATOM 824 C CA . ILE A 1 102 ? -15.117 2.489 3.257 1.00 97.62 102 ILE A CA 1
ATOM 825 C C . ILE A 1 102 ? -14.480 1.137 2.924 1.00 97.62 102 ILE A C 1
ATOM 827 O O . ILE A 1 102 ? -15.054 0.096 3.235 1.00 97.62 102 ILE A O 1
ATOM 831 N N . CYS A 1 103 ? -13.309 1.128 2.280 1.00 98.12 103 CYS A N 1
ATOM 832 C CA . CYS A 1 103 ? -12.671 -0.125 1.869 1.00 98.12 103 CYS A CA 1
ATOM 833 C C . CYS A 1 103 ? -12.160 -0.919 3.075 1.00 98.12 103 CYS A C 1
ATOM 835 O O . CYS A 1 103 ? -12.315 -2.137 3.107 1.00 98.12 103 CYS A O 1
ATOM 837 N N . LEU A 1 104 ? -11.655 -0.232 4.103 1.00 97.06 104 LEU A N 1
ATOM 838 C CA . LEU A 1 104 ? -11.293 -0.858 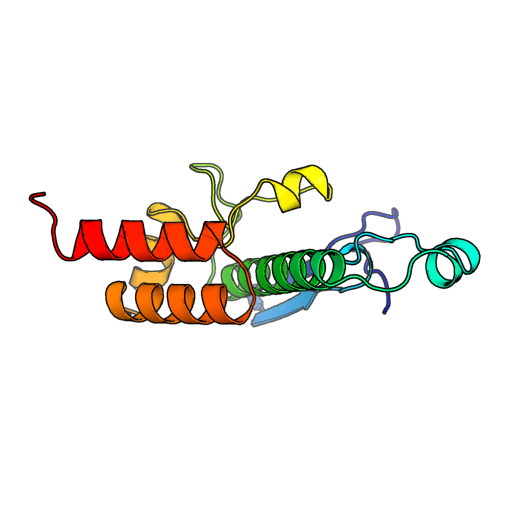5.369 1.00 97.06 104 LEU A CA 1
ATOM 839 C C . LEU A 1 104 ? -12.507 -1.516 6.032 1.00 97.06 104 LEU A C 1
ATOM 841 O O . LEU A 1 104 ? -12.416 -2.659 6.469 1.00 97.06 104 LEU A O 1
ATOM 845 N N . ARG A 1 105 ? -13.663 -0.835 6.068 1.00 96.62 105 ARG A N 1
ATOM 846 C CA . ARG A 1 105 ? -14.893 -1.395 6.645 1.00 96.62 105 ARG A CA 1
ATOM 847 C C . ARG A 1 105 ? -15.399 -2.610 5.868 1.00 96.62 105 ARG A C 1
ATOM 849 O O . ARG A 1 105 ? -15.844 -3.566 6.498 1.00 96.62 105 ARG A O 1
ATOM 856 N N . LYS A 1 106 ? -15.305 -2.595 4.533 1.00 96.81 106 LYS A N 1
ATOM 857 C CA . LYS A 1 106 ? -15.621 -3.765 3.693 1.00 96.81 106 LYS A CA 1
ATOM 858 C C . LYS A 1 106 ? -14.747 -4.958 4.080 1.00 96.81 106 LYS A C 1
ATOM 860 O O . LYS A 1 106 ? -15.279 -6.022 4.375 1.00 96.81 106 LYS A O 1
ATOM 865 N N . LEU A 1 107 ? -13.433 -4.760 4.181 1.00 95.62 107 LEU A N 1
ATOM 866 C CA . LEU A 1 107 ? -12.511 -5.828 4.566 1.00 95.62 107 LEU A CA 1
ATOM 867 C C . LEU A 1 107 ? -12.770 -6.322 6.001 1.00 95.62 107 LEU A C 1
ATOM 869 O O . LEU A 1 107 ? -12.842 -7.525 6.251 1.00 95.62 107 LEU A O 1
ATOM 873 N N . TYR A 1 108 ? -12.996 -5.396 6.936 1.00 96.06 108 TYR A N 1
ATOM 874 C CA . TYR A 1 108 ? -13.339 -5.714 8.323 1.00 96.06 108 TYR A CA 1
ATOM 875 C C . TYR A 1 108 ? -14.611 -6.562 8.426 1.00 96.06 108 TYR A C 1
ATOM 877 O O . TYR A 1 108 ? -14.646 -7.491 9.222 1.00 96.06 108 TYR A O 1
ATOM 885 N N . SER A 1 109 ? -15.632 -6.294 7.604 1.00 94.81 109 SER A N 1
ATOM 886 C CA . SER A 1 109 ? -16.884 -7.069 7.625 1.00 94.81 109 SER A CA 1
ATOM 887 C C . SER A 1 109 ? -16.704 -8.554 7.289 1.00 94.81 109 SER A C 1
ATOM 889 O O . SER A 1 109 ? -17.557 -9.363 7.632 1.00 94.81 109 SER A O 1
ATOM 891 N N . THR A 1 110 ? -15.590 -8.913 6.645 1.00 91.75 110 THR A N 1
ATOM 892 C CA . THR A 1 110 ? -15.243 -10.304 6.332 1.00 91.75 110 THR A CA 1
ATOM 893 C C . THR A 1 110 ? -14.341 -10.903 7.412 1.00 91.75 110 THR A C 1
ATOM 895 O O . THR A 1 110 ? -14.621 -11.977 7.935 1.00 91.75 110 THR A O 1
ATOM 898 N N . PHE A 1 111 ? -13.272 -10.198 7.791 1.00 94.06 111 PHE A N 1
ATOM 899 C CA . PHE A 1 111 ? -12.188 -10.769 8.602 1.00 94.06 111 PHE A CA 1
ATOM 900 C C . PHE A 1 111 ? -12.227 -10.418 10.093 1.00 94.06 111 PHE A C 1
ATOM 902 O O . PHE A 1 111 ? -11.548 -11.072 10.877 1.00 94.06 111 PHE A O 1
ATOM 909 N N . HIS A 1 112 ? -12.984 -9.393 10.494 1.00 94.62 112 HIS A N 1
ATOM 910 C CA . HIS A 1 112 ? -13.143 -8.965 11.892 1.00 94.62 112 HIS A CA 1
ATOM 911 C C . HIS A 1 112 ? -11.817 -8.714 12.643 1.00 94.62 112 HIS A C 1
ATOM 913 O O . HIS A 1 112 ? -11.719 -8.928 13.849 1.00 94.62 112 HIS A O 1
ATOM 919 N N . PHE A 1 113 ? -10.781 -8.250 11.936 1.00 95.31 113 PHE A N 1
ATOM 920 C CA . PHE A 1 113 ? -9.466 -7.977 12.519 1.00 95.31 113 PHE A CA 1
ATOM 921 C C . PHE A 1 113 ? -9.474 -6.745 13.431 1.00 95.31 113 PHE A C 1
ATOM 923 O O . PHE A 1 113 ? -10.239 -5.801 13.234 1.00 95.31 113 PHE A O 1
ATOM 930 N N . ASN A 1 114 ? -8.548 -6.703 14.387 1.00 96.38 114 ASN A N 1
ATOM 931 C CA . ASN A 1 114 ? -8.295 -5.500 15.170 1.00 96.38 114 ASN A CA 1
ATOM 932 C C . ASN A 1 114 ? -7.556 -4.458 14.313 1.00 96.38 114 ASN A C 1
ATOM 934 O O . ASN A 1 114 ? -6.419 -4.669 13.891 1.00 96.38 114 ASN A O 1
ATOM 938 N N . VAL A 1 115 ? -8.216 -3.329 14.043 1.00 95.56 115 VAL A N 1
ATOM 939 C CA . VAL A 1 115 ? -7.674 -2.248 13.206 1.00 95.56 115 VAL A CA 1
ATOM 940 C C . VAL A 1 115 ? -6.416 -1.633 13.824 1.00 95.56 115 VAL A C 1
ATOM 942 O O . VAL A 1 115 ? -5.489 -1.312 13.085 1.00 95.56 115 VAL A O 1
ATOM 945 N N . CYS A 1 116 ? -6.358 -1.500 15.153 1.00 96.56 116 CYS A N 1
ATOM 946 C CA . CYS A 1 116 ? -5.204 -0.920 15.839 1.00 96.56 116 CYS A CA 1
ATOM 947 C C . CYS A 1 116 ? -3.951 -1.778 15.629 1.00 96.56 116 CYS A C 1
ATOM 949 O O . CYS A 1 116 ? -2.926 -1.256 15.198 1.00 96.56 116 CYS A O 1
ATOM 951 N N . ASP A 1 117 ? -4.070 -3.095 15.821 1.00 97.19 117 ASP A N 1
ATOM 952 C CA . ASP A 1 117 ? -2.963 -4.042 15.627 1.00 97.19 117 ASP A CA 1
ATOM 953 C C . ASP A 1 117 ? -2.467 -4.034 14.175 1.00 97.19 117 ASP A C 1
ATOM 955 O O . ASP A 1 117 ? -1.273 -4.158 13.902 1.00 97.19 117 ASP A O 1
ATOM 959 N N . VAL A 1 118 ? -3.390 -3.901 13.216 1.00 95.44 118 VAL A N 1
ATOM 960 C CA . VAL A 1 118 ? -3.052 -3.803 11.792 1.00 95.44 118 VAL A CA 1
ATOM 961 C C . VAL A 1 118 ? -2.291 -2.509 11.508 1.00 95.44 118 VAL A C 1
ATOM 963 O O . VAL A 1 118 ? -1.246 -2.553 10.860 1.00 95.44 118 VAL A O 1
ATOM 966 N N . TYR A 1 119 ? -2.774 -1.367 11.998 1.00 97.50 119 TYR A N 1
ATOM 967 C CA . TYR A 1 119 ? -2.128 -0.072 11.772 1.00 97.50 119 TYR A CA 1
ATOM 968 C C . TYR A 1 119 ? -0.744 0.016 12.409 1.00 97.50 119 TYR A C 1
ATOM 970 O O . TYR A 1 119 ? 0.176 0.493 11.751 1.00 97.50 119 TYR A O 1
ATOM 978 N N . GLU A 1 120 ? -0.566 -0.495 13.626 1.00 98.12 120 GLU A N 1
ATOM 979 C CA . GLU A 1 120 ? 0.745 -0.563 14.278 1.00 98.12 120 GLU A CA 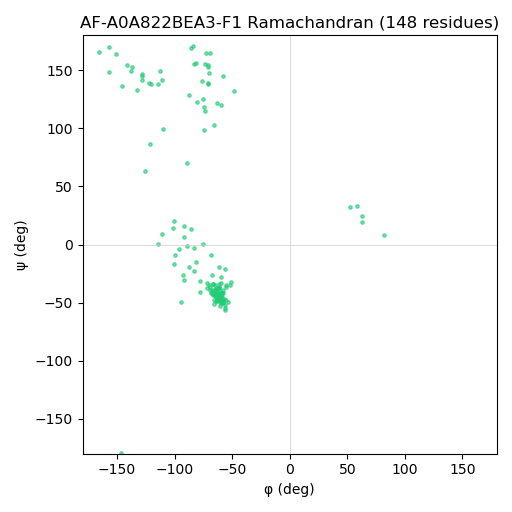1
ATOM 980 C C . GLU A 1 120 ? 1.735 -1.402 13.453 1.00 98.12 120 GLU A C 1
ATOM 982 O O . GLU A 1 120 ? 2.840 -0.955 13.136 1.00 98.12 120 GLU A O 1
ATOM 987 N N . LYS A 1 121 ? 1.319 -2.599 13.015 1.00 97.62 121 LYS A N 1
ATOM 988 C CA . LYS A 1 121 ? 2.152 -3.467 12.166 1.00 97.62 121 LYS A CA 1
ATOM 989 C C . LYS A 1 121 ? 2.543 -2.781 10.860 1.00 97.62 121 LYS A C 1
ATOM 991 O O . LYS A 1 121 ? 3.710 -2.840 10.474 1.00 97.62 121 LYS A O 1
ATOM 996 N N . PHE A 1 122 ? 1.599 -2.123 10.188 1.00 97.06 122 PHE A N 1
ATOM 997 C CA . PHE A 1 122 ? 1.899 -1.386 8.963 1.00 97.06 122 PHE A CA 1
ATOM 998 C C . PHE A 1 122 ? 2.824 -0.193 9.214 1.00 97.06 122 PHE A C 1
ATOM 1000 O O . PHE A 1 122 ? 3.747 0.001 8.426 1.00 97.06 122 PHE A O 1
ATOM 1007 N N . ALA A 1 123 ? 2.648 0.557 10.304 1.00 97.94 123 ALA A N 1
ATOM 1008 C CA . ALA A 1 123 ? 3.523 1.676 10.650 1.00 97.94 123 ALA A CA 1
ATOM 1009 C C . ALA A 1 123 ? 4.983 1.226 10.835 1.00 97.94 123 ALA A C 1
ATOM 1011 O O . ALA A 1 123 ? 5.892 1.839 10.271 1.00 97.94 123 ALA A O 1
ATOM 1012 N N . ASN A 1 124 ? 5.196 0.111 11.541 1.00 97.75 124 ASN A N 1
ATOM 1013 C CA . ASN A 1 124 ? 6.523 -0.469 11.776 1.00 97.75 124 ASN A CA 1
ATOM 1014 C C . ASN A 1 124 ? 7.154 -1.021 10.486 1.00 97.75 124 ASN A C 1
ATOM 1016 O O . ASN A 1 124 ? 8.351 -0.864 10.243 1.00 97.75 124 ASN A O 1
ATOM 1020 N N . ILE A 1 125 ? 6.356 -1.652 9.616 1.00 96.50 125 ILE A N 1
ATOM 1021 C CA . ILE A 1 125 ? 6.829 -2.106 8.299 1.00 96.50 125 ILE A CA 1
ATOM 1022 C C . ILE A 1 125 ? 7.223 -0.908 7.426 1.00 96.50 125 ILE A C 1
ATOM 1024 O O . ILE A 1 125 ? 8.264 -0.947 6.771 1.00 96.50 125 ILE A O 1
ATOM 1028 N N . CYS A 1 126 ? 6.421 0.158 7.425 1.00 97.38 126 CYS A N 1
ATOM 1029 C CA . CYS A 1 126 ? 6.708 1.362 6.651 1.00 97.38 126 CYS A CA 1
ATOM 1030 C C . CYS A 1 126 ? 8.012 2.025 7.115 1.00 97.38 126 CYS A C 1
ATOM 1032 O O . CYS A 1 126 ? 8.836 2.373 6.274 1.00 97.38 126 CYS A O 1
ATOM 1034 N N . GLU A 1 127 ? 8.254 2.108 8.426 1.00 97.44 127 GLU A N 1
ATOM 1035 C CA . GLU A 1 127 ? 9.525 2.592 8.983 1.00 97.44 127 GLU A CA 1
ATOM 1036 C C . GLU A 1 127 ? 10.713 1.759 8.487 1.00 97.44 127 GLU A C 1
ATOM 1038 O O . GLU A 1 127 ? 11.673 2.297 7.932 1.00 97.44 127 GLU A O 1
ATOM 1043 N N . LYS A 1 128 ? 10.609 0.428 8.602 1.00 96.81 128 LYS A N 1
ATOM 1044 C CA . LYS A 1 128 ? 11.656 -0.512 8.178 1.00 96.81 128 LYS A CA 1
ATOM 1045 C C . LYS A 1 128 ? 12.065 -0.327 6.713 1.00 96.81 128 LYS A C 1
ATOM 1047 O O . LYS A 1 128 ? 13.238 -0.499 6.388 1.00 96.81 128 LYS A O 1
ATOM 1052 N N . TYR A 1 129 ? 11.117 0.002 5.836 1.00 95.81 129 TYR A N 1
ATOM 1053 C CA . TYR A 1 129 ? 11.357 0.186 4.401 1.00 95.81 129 TYR A CA 1
ATOM 1054 C C . TYR A 1 129 ? 11.458 1.657 3.969 1.00 95.81 129 TYR A C 1
ATOM 1056 O O . TYR A 1 129 ? 11.423 1.931 2.771 1.00 95.81 129 TYR A O 1
ATOM 1064 N N . ARG A 1 130 ? 11.623 2.595 4.916 1.00 96.69 130 ARG A N 1
ATOM 1065 C CA . ARG A 1 130 ? 11.757 4.044 4.658 1.00 96.69 130 ARG A CA 1
ATOM 1066 C C . ARG A 1 130 ? 10.563 4.655 3.899 1.00 96.69 130 ARG A C 1
ATOM 1068 O O . ARG A 1 130 ? 10.717 5.589 3.119 1.00 96.69 130 ARG A O 1
ATOM 1075 N N . LEU A 1 131 ? 9.360 4.137 4.139 1.00 96.50 131 LEU A N 1
ATOM 1076 C CA . LEU A 1 131 ? 8.090 4.667 3.627 1.00 96.50 131 LEU A CA 1
ATOM 1077 C C . LEU A 1 131 ? 7.531 5.694 4.623 1.00 96.50 131 LEU A C 1
ATOM 1079 O O . LEU A 1 131 ? 6.578 5.427 5.356 1.00 96.50 131 LEU A O 1
ATOM 1083 N N . GLU A 1 132 ? 8.191 6.850 4.719 1.00 96.00 132 GLU A N 1
ATOM 1084 C CA . GLU A 1 132 ? 7.954 7.813 5.803 1.00 96.00 132 GLU A CA 1
ATOM 1085 C C . GLU A 1 132 ? 6.533 8.383 5.834 1.00 96.00 132 GLU A C 1
ATOM 1087 O O . GLU A 1 132 ? 5.950 8.538 6.908 1.00 96.00 132 GLU A O 1
ATOM 1092 N N . GLU A 1 133 ? 5.967 8.701 4.672 1.00 95.44 133 GLU A N 1
ATOM 1093 C CA . GLU A 1 133 ? 4.642 9.317 4.586 1.00 95.44 133 GLU A CA 1
ATOM 1094 C C . GLU A 1 133 ? 3.554 8.348 5.049 1.00 95.44 133 GLU A C 1
ATOM 1096 O O . GLU A 1 133 ? 2.673 8.703 5.836 1.00 95.44 133 GLU A O 1
ATOM 1101 N N . GLU A 1 134 ? 3.653 7.088 4.633 1.00 96.88 134 GLU A N 1
ATOM 1102 C CA . GLU A 1 134 ? 2.784 6.020 5.102 1.00 96.88 134 GLU A CA 1
ATOM 1103 C C . GLU A 1 134 ? 2.974 5.727 6.594 1.00 96.88 134 GLU A C 1
ATOM 1105 O O . GLU A 1 134 ? 1.983 5.596 7.315 1.00 96.88 134 GLU A O 1
ATOM 1110 N N . HIS A 1 135 ? 4.219 5.680 7.080 1.00 97.69 135 HIS A N 1
ATOM 1111 C CA . HIS A 1 135 ? 4.522 5.500 8.501 1.00 97.69 135 HIS A CA 1
ATOM 1112 C C . HIS A 1 135 ? 3.848 6.580 9.362 1.00 97.69 135 HIS A C 1
ATOM 1114 O O . HIS A 1 135 ? 3.103 6.259 10.294 1.00 97.69 135 HIS A O 1
ATOM 1120 N N . LYS A 1 136 ? 4.039 7.860 9.009 1.00 98.06 136 LYS A N 1
ATOM 1121 C CA . LYS A 1 136 ? 3.412 9.003 9.695 1.00 98.06 136 LYS A CA 1
ATOM 1122 C C . LYS A 1 136 ? 1.888 8.907 9.647 1.00 98.06 136 LYS A C 1
ATOM 1124 O O . LYS A 1 136 ? 1.214 9.187 10.641 1.00 98.06 136 LYS A O 1
ATOM 1129 N N . TRP A 1 137 ? 1.331 8.504 8.503 1.00 97.50 137 TRP A N 1
ATOM 1130 C CA . TRP A 1 137 ? -0.112 8.363 8.338 1.00 97.50 137 TRP A CA 1
ATOM 1131 C C . TRP A 1 137 ? -0.699 7.295 9.267 1.00 97.50 137 TRP A C 1
ATOM 1133 O O . TRP A 1 137 ? -1.683 7.576 9.957 1.00 97.50 137 TRP A O 1
ATOM 1143 N N . TYR A 1 138 ? -0.099 6.101 9.326 1.00 97.94 138 TYR A N 1
ATOM 1144 C CA . TYR A 1 138 ? -0.595 5.009 10.168 1.00 97.94 138 TYR A CA 1
ATOM 1145 C C . TYR A 1 138 ? -0.523 5.360 11.657 1.00 97.94 138 TYR A C 1
ATOM 1147 O O . TYR A 1 138 ? -1.519 5.176 12.358 1.00 97.94 138 TYR A O 1
ATOM 1155 N N . TRP A 1 139 ? 0.582 5.951 12.126 1.00 97.75 139 TRP A N 1
ATOM 1156 C CA . TRP A 1 139 ? 0.699 6.395 13.520 1.00 97.75 139 TRP A CA 1
ATOM 1157 C C . TRP A 1 139 ? -0.321 7.466 13.885 1.00 97.75 139 TRP A C 1
ATOM 1159 O O . TRP A 1 139 ? -0.992 7.353 14.910 1.00 97.75 139 TRP A O 1
ATOM 1169 N N . LYS A 1 140 ? -0.508 8.468 13.019 1.00 96.88 140 LYS A N 1
ATOM 1170 C CA . LYS A 1 140 ? -1.522 9.504 13.239 1.00 96.88 140 LYS A CA 1
ATOM 1171 C C . LYS A 1 140 ? -2.921 8.899 13.354 1.00 96.88 140 LYS A C 1
ATOM 1173 O O . LYS A 1 140 ? -3.707 9.315 14.198 1.00 96.88 140 LYS A O 1
ATOM 1178 N N . ARG A 1 141 ? -3.256 7.919 12.508 1.00 95.50 141 ARG A N 1
ATOM 1179 C CA . ARG A 1 141 ? -4.563 7.248 12.562 1.00 95.50 141 ARG A CA 1
ATOM 1180 C C . ARG A 1 141 ? -4.734 6.377 13.794 1.00 95.50 141 ARG A C 1
ATOM 1182 O O . ARG A 1 141 ? -5.829 6.369 14.349 1.00 95.50 141 ARG A O 1
ATOM 1189 N N . LEU A 1 142 ? -3.686 5.677 14.210 1.00 96.50 142 LEU A N 1
ATOM 1190 C CA . LEU A 1 142 ? -3.697 4.878 15.427 1.00 96.50 142 LEU A CA 1
ATOM 1191 C C . LEU A 1 142 ? -3.936 5.760 16.661 1.00 96.50 142 LEU A C 1
ATOM 1193 O O . LEU A 1 142 ? -4.833 5.456 17.446 1.00 96.50 142 LEU A O 1
ATOM 1197 N N . ASP A 1 143 ? -3.241 6.898 16.763 1.00 96.44 143 ASP A N 1
ATOM 1198 C CA . ASP A 1 143 ? -3.443 7.869 17.846 1.00 96.44 143 ASP A CA 1
ATOM 1199 C C . ASP A 1 143 ? -4.880 8.408 17.868 1.00 96.44 143 ASP A C 1
ATOM 1201 O O . ASP A 1 143 ? -5.512 8.393 18.918 1.00 96.44 143 ASP A O 1
ATOM 1205 N N . CYS A 1 144 ? -5.461 8.777 16.717 1.00 95.00 144 CYS A N 1
ATOM 1206 C CA . CYS A 1 144 ? -6.860 9.225 16.664 1.00 95.00 144 CYS A CA 1
ATOM 1207 C C . CYS A 1 144 ? -7.865 8.164 17.151 1.00 95.00 144 CYS A C 1
ATOM 1209 O O . CYS A 1 144 ? -8.910 8.519 17.688 1.00 95.00 144 CYS A O 1
ATOM 1211 N N . ILE A 1 145 ? -7.596 6.874 16.923 1.00 93.94 145 ILE A N 1
ATOM 1212 C CA . ILE A 1 145 ? -8.494 5.786 17.344 1.00 93.94 145 ILE A CA 1
ATOM 1213 C C . ILE A 1 145 ? -8.335 5.505 18.842 1.00 93.94 145 ILE A C 1
ATOM 1215 O O . ILE A 1 145 ? -9.327 5.278 19.531 1.00 93.94 145 ILE A O 1
ATOM 1219 N N . GLN A 1 146 ? -7.101 5.518 19.347 1.00 94.00 146 GLN A N 1
ATOM 1220 C CA . GLN A 1 146 ? -6.801 5.239 20.753 1.00 94.00 146 GLN A CA 1
ATOM 1221 C C . GLN A 1 146 ? -7.110 6.431 21.670 1.00 94.00 146 GLN A C 1
ATOM 1223 O O . GLN A 1 146 ? -7.503 6.235 22.817 1.00 94.00 146 GLN A O 1
ATOM 1228 N N . ASN A 1 147 ? -6.977 7.655 21.156 1.00 93.94 147 ASN A N 1
ATOM 1229 C CA . ASN A 1 147 ? -7.155 8.910 21.882 1.00 93.94 147 ASN A CA 1
ATOM 1230 C C . ASN A 1 147 ? -8.186 9.826 21.185 1.00 93.94 147 ASN A C 1
ATOM 1232 O O . ASN A 1 147 ? -7.841 10.931 20.770 1.00 93.94 147 ASN A O 1
ATOM 1236 N N . PRO A 1 148 ? -9.467 9.422 21.071 1.00 87.00 148 PRO A N 1
ATOM 1237 C CA . PRO A 1 148 ? -10.467 10.128 20.259 1.00 87.00 148 PRO A CA 1
ATOM 1238 C C . PRO A 1 148 ? -10.885 11.515 20.786 1.00 87.00 148 PRO A C 1
ATOM 1240 O O . PRO A 1 148 ? -11.605 12.225 20.092 1.00 87.00 148 PRO A O 1
ATOM 1243 N N . ASN A 1 149 ? -10.466 11.889 22.001 1.00 86.31 149 ASN A N 1
ATOM 1244 C CA . ASN A 1 149 ? -10.843 13.140 22.677 1.00 86.31 149 ASN A CA 1
ATOM 1245 C C . ASN A 1 149 ? -9.681 14.146 22.819 1.00 86.31 149 ASN A C 1
ATOM 1247 O O . ASN A 1 149 ? -9.819 15.117 23.564 1.00 86.31 149 ASN A O 1
ATOM 1251 N N . LYS A 1 150 ? -8.532 13.892 22.182 1.00 66.19 150 LYS A N 1
ATOM 1252 C CA . LYS A 1 150 ? -7.483 14.907 21.992 1.00 66.19 150 LYS A CA 1
ATOM 1253 C C . LYS A 1 150 ? -7.829 15.795 20.802 1.00 66.19 150 LYS A C 1
ATOM 1255 O O . LYS A 1 150 ? -7.529 17.003 20.895 1.00 66.19 150 LYS A O 1
#

Radius of gyration: 16.99 Å; Cα contacts (8 Å, |Δi|>4): 174; chains: 1; bounding box: 42×33×51 Å